Protein AF-A0A3E1NIK6-F1 (afdb_monomer)

Mean predicted aligned error: 11.33 Å

Foldseek 3Di:
DDDDDPDDDDDDDDDDAWDWDDDPPDIWIWGDDPQWIDIPNHTAWGDDPQGIKGFDADPVRDTPDIKDWGFDADPVGDGPDIDIPDDDDDDQDDPVDPVCVVVNCVVVVNCVVVVDDDPVVDPPD

Radius of gyration: 27.03 Å; Cα contacts (8 Å, |Δi|>4): 145; chains: 1; bounding box: 48×38×98 Å

Organism: NCBI:txid2291815

Sequence (125 aa):
MPYNLSTPATRISINKLEKRVAEGSKTTTTDYLGGFIYENNQLQFFSQEEGRIRVLRDGSGVQTGYAYDYFLKDHLGNTRTVLTDEFTSQRYLATVEPQYRTTEQQLFNDQLAQTARNKSEIPWF

Nearest PDB structures (foldseek):
  5ks8-assembly1_D  TM=3.990E-01  e=7.582E+00  Methylobacillus flagellatus KT
  4rs2-assembly1_A  TM=3.326E-01  e=8.479E+00  Escherichia coli str. K-12 substr. MG1655
  7ypv-assembly1_B  TM=2.729E-01  e=4.849E+00  Streptomyces lavendulae subsp. lavendulae

Secondary structure (DSSP, 8-state):
-------------PPP-EEEEEETTEEEEEEEETTEEEETTEEEEEEETTEEEEEEE-TTS-EEEEEEEEEEE-TTS-EEEEEE-------------TTTHHHHHHHTTTTHHHH---GGGSTT-

pLDDT: mean 86.84, std 13.14, range [40.06, 98.12]

Structure (mmCIF, N/CA/C/O backbone):
data_AF-A0A3E1NIK6-F1
#
_entry.id   AF-A0A3E1NIK6-F1
#
loop_
_atom_site.group_PDB
_atom_site.id
_atom_site.type_symbol
_atom_site.label_atom_id
_atom_site.label_alt_id
_atom_site.label_comp_id
_atom_site.label_asym_id
_atom_site.label_entity_id
_atom_site.label_seq_id
_atom_site.pdbx_PDB_ins_code
_atom_site.Cartn_x
_atom_site.Cartn_y
_atom_site.Cartn_z
_atom_site.occupancy
_atom_site.B_iso_or_equiv
_atom_site.auth_seq_id
_atom_site.auth_comp_id
_atom_site.auth_asym_id
_atom_site.auth_atom_id
_atom_site.pdbx_PDB_model_num
ATOM 1 N N . MET A 1 1 ? -16.222 24.388 56.694 1.00 42.62 1 MET A N 1
ATOM 2 C CA . MET A 1 1 ? -15.426 23.236 56.219 1.00 42.62 1 MET A CA 1
ATOM 3 C C . MET A 1 1 ? -16.002 22.781 54.884 1.00 42.62 1 MET A C 1
ATOM 5 O O . MET A 1 1 ? -17.170 22.411 54.895 1.00 42.62 1 MET A O 1
ATOM 9 N N . PRO A 1 2 ? -15.291 22.872 53.747 1.00 44.44 2 PRO A N 1
ATOM 10 C CA . PRO A 1 2 ? -15.798 22.341 52.483 1.00 44.44 2 PRO A CA 1
ATOM 11 C C . PRO A 1 2 ? -15.400 20.865 52.301 1.00 44.44 2 PRO A C 1
ATOM 13 O O . PRO A 1 2 ? -14.288 20.464 52.640 1.00 44.44 2 PRO A O 1
ATOM 16 N N . TYR A 1 3 ? -16.335 20.060 51.794 1.00 40.06 3 TYR A N 1
ATOM 17 C CA . TYR A 1 3 ? -16.176 18.630 51.511 1.00 40.06 3 TYR A CA 1
ATOM 18 C C . TYR A 1 3 ? -15.544 18.461 50.119 1.00 40.06 3 TYR A C 1
ATOM 20 O O . TYR A 1 3 ? -16.102 18.942 49.134 1.00 40.06 3 TYR A O 1
ATOM 28 N N . ASN A 1 4 ? -14.394 17.789 50.019 1.00 49.06 4 ASN A N 1
ATOM 29 C CA . ASN A 1 4 ? -13.790 17.437 48.730 1.00 49.06 4 ASN A CA 1
ATOM 30 C C . ASN A 1 4 ? -14.418 16.136 48.209 1.00 49.06 4 ASN A C 1
ATOM 32 O O . ASN A 1 4 ? -14.148 15.062 48.747 1.00 49.06 4 ASN A O 1
ATOM 36 N N . LEU A 1 5 ? -15.225 16.216 47.146 1.00 51.03 5 LEU A N 1
ATOM 37 C CA . LEU A 1 5 ? -15.607 15.036 46.368 1.00 51.03 5 LEU A CA 1
ATOM 38 C C . LEU A 1 5 ? -14.439 14.637 45.458 1.00 51.03 5 LEU A C 1
ATOM 40 O O . LEU A 1 5 ? -14.211 15.232 44.409 1.00 51.03 5 LEU A O 1
ATOM 44 N N . SER A 1 6 ? -13.708 13.602 45.864 1.00 57.12 6 SER A N 1
ATOM 45 C CA . SER A 1 6 ? -12.841 12.838 44.968 1.00 57.12 6 SER A CA 1
ATOM 46 C C . SER A 1 6 ? -13.719 11.887 44.153 1.00 57.12 6 SER A C 1
AT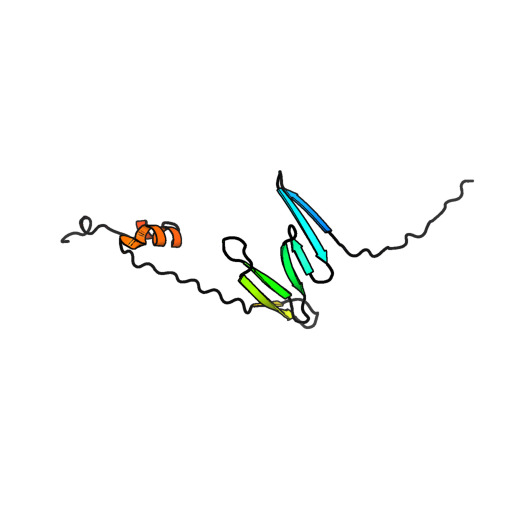OM 48 O O . SER A 1 6 ? -14.143 10.844 44.650 1.00 57.12 6 SER A O 1
ATOM 50 N N . THR A 1 7 ? -14.056 12.254 42.917 1.00 63.78 7 THR A N 1
ATOM 51 C CA . THR A 1 7 ? -14.678 11.317 41.972 1.00 63.78 7 THR A CA 1
ATOM 52 C C . THR A 1 7 ? -13.590 10.463 41.316 1.00 63.78 7 THR A C 1
ATOM 54 O O . THR A 1 7 ? -12.704 11.028 40.669 1.00 63.78 7 THR A O 1
ATOM 57 N N . PRO A 1 8 ? -13.630 9.123 41.435 1.00 57.84 8 PRO A N 1
ATOM 58 C CA . PRO A 1 8 ? -12.659 8.256 40.782 1.00 57.84 8 PRO A CA 1
ATOM 59 C C . PRO A 1 8 ? -12.819 8.335 39.258 1.00 57.84 8 PRO A C 1
ATOM 61 O O . PRO A 1 8 ? -13.900 8.103 38.712 1.00 57.84 8 PRO A O 1
ATOM 64 N N . ALA A 1 9 ? -11.730 8.664 38.562 1.00 58.12 9 ALA A N 1
ATOM 65 C CA . ALA A 1 9 ? -11.692 8.691 37.107 1.00 58.12 9 ALA A CA 1
ATOM 66 C C . ALA A 1 9 ? -11.860 7.267 36.556 1.00 58.12 9 ALA A C 1
ATOM 68 O O . ALA A 1 9 ? -10.949 6.441 36.619 1.00 58.12 9 ALA A O 1
ATOM 69 N N . THR A 1 10 ? -13.036 6.977 36.005 1.00 59.69 10 THR A N 1
ATOM 70 C CA . THR A 1 10 ? -13.273 5.746 35.250 1.00 59.69 10 THR A CA 1
ATOM 71 C C . THR A 1 10 ? -12.607 5.893 33.886 1.00 59.69 10 THR A C 1
ATOM 73 O O . THR A 1 10 ? -12.979 6.760 33.096 1.00 59.69 10 THR A O 1
ATOM 76 N N . ARG A 1 11 ? -11.596 5.069 33.599 1.00 61.50 11 ARG A N 1
ATOM 77 C CA . ARG A 1 11 ? -11.016 4.980 32.254 1.00 61.50 11 ARG A CA 1
ATOM 78 C C . ARG A 1 11 ? -12.041 4.333 31.322 1.00 61.50 11 ARG A C 1
ATOM 80 O O . ARG A 1 11 ? -12.221 3.121 31.345 1.00 61.50 11 ARG A O 1
ATOM 87 N N . 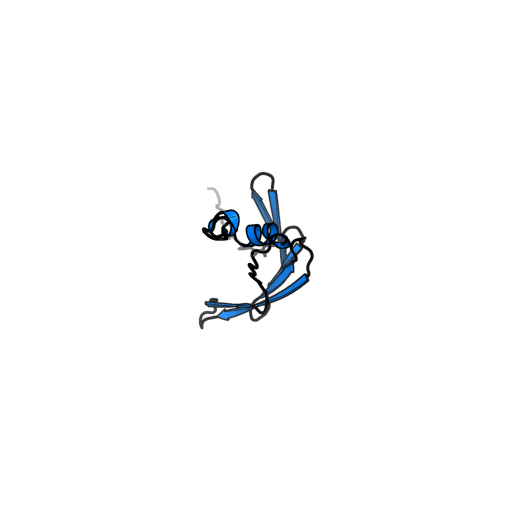ILE A 1 12 ? -12.701 5.143 30.501 1.00 65.31 12 ILE A N 1
ATOM 88 C CA . ILE A 1 12 ? -13.506 4.662 29.377 1.00 65.31 12 ILE A CA 1
ATOM 89 C C . ILE A 1 12 ? -12.533 4.339 28.241 1.00 65.31 12 ILE A C 1
ATOM 91 O O . ILE A 1 12 ? -11.895 5.238 27.695 1.00 65.31 12 ILE A O 1
ATOM 95 N N . SER A 1 13 ? -12.400 3.059 27.895 1.00 71.31 13 SER A N 1
ATOM 96 C CA . SER A 1 13 ? -11.712 2.656 26.666 1.00 71.31 13 SER A CA 1
ATOM 97 C C . SER A 1 13 ? -12.679 2.835 25.497 1.00 71.31 13 SER A C 1
ATOM 99 O O . SER A 1 13 ? -13.628 2.068 25.356 1.00 71.31 13 SER A O 1
ATOM 101 N N . ILE A 1 14 ? -12.469 3.873 24.688 1.00 75.44 14 ILE A N 1
ATOM 102 C CA . ILE A 1 14 ? -13.190 4.082 23.428 1.00 75.44 14 ILE A CA 1
ATOM 103 C C . ILE A 1 14 ? -12.379 3.490 22.275 1.00 75.44 14 ILE A C 1
ATOM 105 O O . ILE A 1 14 ? -11.160 3.657 22.216 1.00 75.44 14 ILE A O 1
ATOM 109 N N . ASN A 1 15 ? -13.051 2.830 21.333 1.00 79.19 15 ASN A N 1
ATOM 110 C CA . ASN A 1 15 ? -12.444 2.495 20.050 1.00 79.19 15 ASN A CA 1
ATOM 111 C C . ASN A 1 15 ? -12.486 3.733 19.158 1.00 79.19 15 ASN A C 1
ATOM 113 O O . ASN A 1 15 ? -13.510 4.411 19.065 1.00 79.19 15 ASN A O 1
ATOM 117 N N . LYS A 1 16 ? -11.365 4.045 18.509 1.00 86.25 16 LYS A N 1
ATOM 118 C CA . LYS A 1 16 ? -11.319 5.137 17.540 1.00 86.25 16 LYS A CA 1
ATOM 119 C C . LYS A 1 16 ? -12.163 4.747 16.328 1.00 86.25 16 LYS A C 1
ATOM 121 O O . LYS A 1 16 ? -11.908 3.696 15.756 1.00 86.25 16 LYS A O 1
ATOM 126 N N . LEU A 1 17 ? -13.133 5.584 15.963 1.00 92.25 17 LEU A N 1
ATOM 127 C CA . LEU A 1 17 ? -14.022 5.356 14.814 1.00 92.25 17 LEU A CA 1
ATOM 128 C C . LEU A 1 17 ? -13.689 6.256 13.621 1.00 92.25 17 LEU A C 1
ATOM 130 O O . LEU A 1 17 ? -13.885 5.851 12.484 1.00 92.25 17 LEU A O 1
ATOM 134 N N . GLU A 1 18 ? -13.136 7.447 13.865 1.00 95.38 18 GLU A N 1
ATOM 135 C CA . GLU A 1 18 ? -12.839 8.426 12.816 1.00 95.38 18 GLU A CA 1
ATOM 136 C C . GLU A 1 18 ? -11.572 9.236 13.161 1.00 95.38 18 GLU A C 1
ATOM 138 O O 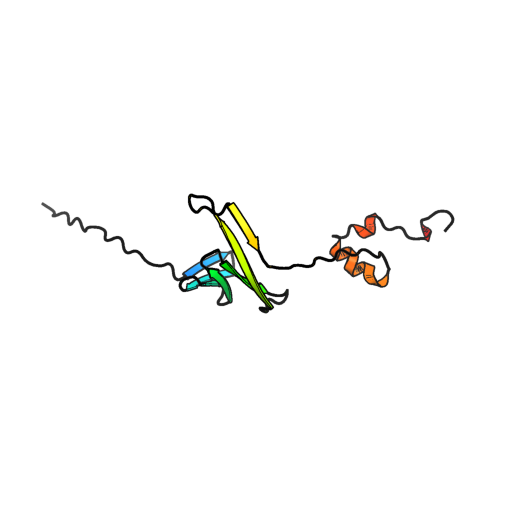. GLU A 1 18 ? -11.222 9.440 14.331 1.00 95.38 18 GLU A O 1
ATOM 143 N N . LYS A 1 19 ? -10.858 9.708 12.139 1.00 95.56 19 LYS A N 1
ATOM 144 C CA . LYS A 1 19 ? -9.818 10.743 12.213 1.00 95.56 19 LYS A CA 1
ATOM 145 C C . LYS A 1 19 ? -10.051 11.737 11.082 1.00 95.56 19 LYS A C 1
ATOM 147 O O . LYS A 1 19 ? -10.144 11.319 9.939 1.00 95.56 19 LYS A O 1
ATOM 152 N N . ARG A 1 20 ? -10.027 13.038 11.364 1.00 96.50 20 ARG A N 1
ATOM 153 C CA . ARG A 1 20 ? -9.979 14.083 10.329 1.00 96.50 20 ARG A CA 1
ATOM 154 C C . ARG A 1 20 ? -8.657 14.828 10.407 1.00 96.50 20 ARG A C 1
ATOM 156 O O . ARG A 1 20 ? -8.209 15.168 11.501 1.00 96.50 20 ARG A O 1
ATOM 163 N N . VAL A 1 21 ? -8.028 15.055 9.260 1.00 97.50 21 VAL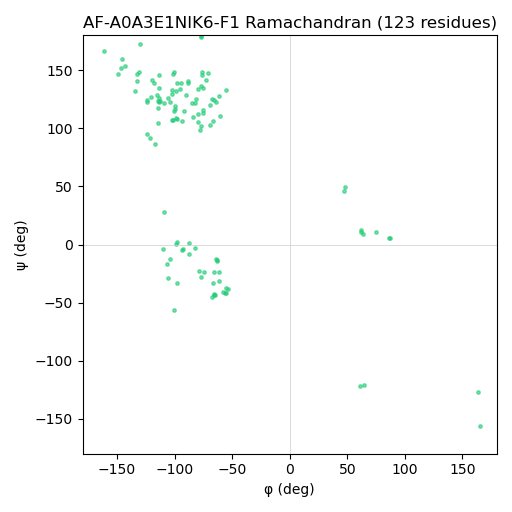 A N 1
ATOM 164 C CA . VAL A 1 21 ? -6.811 15.864 9.125 1.00 97.50 21 VAL A CA 1
ATOM 165 C C . VAL A 1 21 ? -7.087 16.957 8.105 1.00 97.50 21 VAL A C 1
ATOM 167 O O . VAL A 1 21 ? -7.466 16.652 6.977 1.00 97.50 21 VAL A O 1
ATOM 170 N N . ALA A 1 22 ? -6.921 18.215 8.509 1.00 96.81 22 ALA A N 1
ATOM 171 C CA . ALA A 1 22 ? -7.046 19.369 7.629 1.00 96.81 22 ALA A CA 1
ATOM 172 C C . ALA A 1 22 ? -5.652 19.909 7.288 1.00 96.81 22 ALA A C 1
ATOM 174 O O . ALA A 1 22 ? -4.888 20.275 8.181 1.00 96.81 22 ALA A O 1
ATOM 175 N N . GLU A 1 23 ? -5.340 19.968 5.998 1.00 95.12 23 GLU A N 1
ATOM 176 C CA . GLU A 1 23 ? -4.113 20.533 5.438 1.00 95.12 23 GLU A CA 1
ATOM 177 C C . GLU A 1 23 ? -4.508 21.621 4.429 1.00 95.12 23 GLU A C 1
ATOM 179 O O . GLU A 1 23 ? -4.849 21.352 3.275 1.00 95.12 23 GLU A O 1
ATOM 184 N N . GLY A 1 24 ? -4.536 22.877 4.888 1.00 93.88 24 GLY A N 1
ATOM 185 C CA . GLY A 1 24 ? -5.049 23.998 4.095 1.00 93.88 24 GLY A CA 1
ATOM 186 C C . GLY A 1 24 ? -6.544 23.843 3.796 1.00 93.88 24 GLY A C 1
ATOM 187 O O . GLY A 1 24 ? -7.356 23.765 4.714 1.00 93.88 24 GLY A O 1
ATOM 188 N N . SER A 1 25 ? -6.911 23.805 2.511 1.00 93.94 25 SER A N 1
ATOM 189 C CA . SER A 1 25 ? -8.291 23.565 2.055 1.00 93.94 25 SER A CA 1
ATOM 190 C C . SER A 1 25 ? -8.639 22.081 1.892 1.00 93.94 25 SER A C 1
ATOM 192 O O . SER A 1 25 ? -9.804 21.750 1.668 1.00 93.94 25 SER A O 1
ATOM 194 N N . LYS A 1 26 ? -7.660 21.175 2.001 1.00 94.69 26 LYS A N 1
ATOM 195 C CA . LYS A 1 26 ? -7.879 19.733 1.878 1.00 94.69 26 LYS A CA 1
ATOM 196 C C . LYS A 1 26 ? -8.195 19.144 3.248 1.00 94.69 26 LYS A C 1
ATOM 198 O O . LYS A 1 26 ? -7.447 19.337 4.200 1.00 94.69 26 LYS A O 1
ATOM 203 N N . THR A 1 27 ? -9.290 18.395 3.336 1.00 96.69 27 THR A N 1
ATOM 204 C CA . THR A 1 27 ? -9.609 17.579 4.513 1.00 96.69 27 THR A CA 1
ATOM 205 C C . THR A 1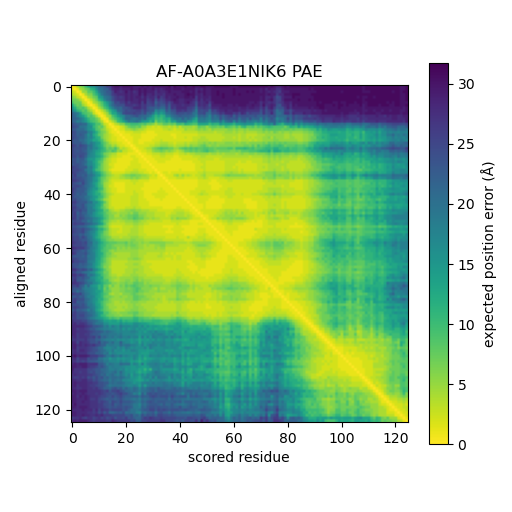 27 ? -9.584 16.113 4.118 1.00 96.69 27 THR A C 1
ATOM 207 O O . THR A 1 27 ? -10.234 15.728 3.150 1.00 96.69 27 THR A O 1
ATOM 210 N N . THR A 1 28 ? -8.845 15.311 4.876 1.00 97.44 28 THR A N 1
ATOM 211 C CA . THR A 1 28 ? -8.811 13.855 4.748 1.00 97.44 28 THR A CA 1
ATOM 212 C C . THR A 1 28 ? -9.512 13.237 5.951 1.00 97.44 28 THR A C 1
ATOM 214 O O . THR A 1 28 ? -9.104 13.472 7.093 1.00 97.44 28 THR A O 1
ATOM 217 N N . THR A 1 29 ? -10.550 12.442 5.699 1.00 97.94 29 THR A N 1
ATOM 218 C CA . THR A 1 29 ? -11.262 11.670 6.727 1.00 97.94 29 THR A CA 1
ATOM 219 C C . THR A 1 29 ? -10.824 10.214 6.663 1.00 97.94 29 THR A C 1
ATOM 221 O O . THR A 1 29 ? -10.837 9.618 5.592 1.00 97.94 29 THR A O 1
ATOM 224 N N . THR A 1 30 ? -10.441 9.634 7.798 1.00 97.69 30 THR A N 1
ATOM 225 C CA . THR A 1 30 ? -10.118 8.215 7.946 1.00 97.69 30 THR A CA 1
ATOM 226 C C . THR A 1 30 ? -11.141 7.551 8.858 1.00 97.69 30 THR A C 1
ATOM 228 O O . THR A 1 30 ? -11.192 7.895 10.041 1.00 97.69 30 THR A O 1
ATOM 231 N N . ASP A 1 31 ? -11.891 6.581 8.343 1.00 97.56 31 ASP A N 1
ATOM 232 C CA . ASP A 1 31 ? -12.837 5.786 9.130 1.00 97.56 31 ASP A CA 1
ATOM 233 C C . ASP A 1 31 ? -12.209 4.451 9.539 1.00 97.56 31 ASP A C 1
ATOM 235 O O . ASP A 1 31 ? -11.525 3.789 8.750 1.00 97.56 31 ASP A O 1
ATOM 239 N N . TYR A 1 32 ? -12.458 4.057 10.784 1.00 96.00 32 TYR A N 1
ATOM 240 C CA . TYR A 1 32 ? -11.966 2.828 11.397 1.00 96.00 32 TYR A CA 1
ATOM 241 C C . TYR A 1 32 ? -13.162 1.924 11.702 1.00 96.00 32 TYR A C 1
ATOM 243 O O . TYR A 1 32 ? -13.913 2.158 12.651 1.00 96.00 32 TYR A O 1
ATOM 251 N N . LEU A 1 33 ? -13.342 0.882 10.893 1.00 93.69 33 LEU A N 1
ATOM 252 C CA . LEU A 1 33 ? -14.446 -0.070 11.014 1.00 93.69 33 LEU A CA 1
ATOM 253 C C . LEU A 1 33 ? -13.884 -1.457 11.322 1.00 93.69 33 LEU A C 1
ATOM 255 O O . LEU A 1 33 ? -13.601 -2.257 10.432 1.00 93.69 33 LEU A O 1
ATOM 259 N N . GLY A 1 34 ? -13.672 -1.727 12.611 1.00 89.75 34 GLY A N 1
ATOM 260 C CA . GLY A 1 34 ? -12.970 -2.931 13.052 1.00 89.75 34 GLY A CA 1
ATOM 261 C C . GLY A 1 34 ? -11.538 -2.953 12.509 1.00 89.75 34 GLY A C 1
ATOM 262 O O . GLY A 1 34 ? -10.768 -2.031 12.760 1.00 89.75 34 GLY A O 1
ATOM 263 N N . GLY A 1 35 ? -11.188 -3.999 11.757 1.00 90.50 35 GLY A N 1
ATOM 264 C CA . GLY A 1 35 ? -9.889 -4.113 11.083 1.00 90.50 35 GLY A CA 1
ATOM 265 C C . GLY A 1 35 ? -9.787 -3.365 9.749 1.00 90.50 35 GLY A C 1
ATOM 266 O O . GLY A 1 35 ? -8.715 -3.388 9.151 1.00 90.50 35 GLY A O 1
ATOM 267 N N . PHE A 1 36 ? -10.867 -2.739 9.267 1.00 96.44 36 PHE A N 1
ATOM 268 C CA . PHE A 1 36 ? -10.918 -2.054 7.974 1.00 96.44 36 PHE A CA 1
ATOM 269 C C . PHE A 1 36 ? -10.635 -0.561 8.125 1.00 96.44 36 PHE A C 1
ATOM 271 O O . PHE A 1 36 ? -11.221 0.110 8.977 1.00 96.44 36 PHE A O 1
ATOM 278 N N . ILE A 1 37 ? -9.769 -0.045 7.253 1.00 98.06 37 ILE A N 1
ATOM 279 C CA . ILE A 1 37 ? -9.386 1.364 7.200 1.00 98.06 37 ILE A CA 1
ATOM 280 C C . ILE A 1 37 ? -9.872 1.972 5.892 1.00 98.06 37 ILE A C 1
ATOM 282 O O . ILE A 1 37 ? -9.501 1.511 4.809 1.00 98.06 37 ILE A O 1
ATOM 286 N N . TYR A 1 38 ? -10.658 3.037 6.001 1.00 97.88 38 TYR A N 1
ATOM 287 C CA . TYR A 1 38 ? -11.134 3.819 4.866 1.00 97.88 38 TYR A CA 1
ATOM 288 C C . TYR A 1 38 ? -10.523 5.209 4.907 1.00 97.88 38 TYR A C 1
ATOM 290 O O . TYR A 1 38 ? -10.335 5.766 5.980 1.00 97.88 38 TYR A O 1
ATOM 298 N N . GLU A 1 39 ? -10.252 5.785 3.744 1.00 97.38 39 GLU A N 1
ATOM 299 C CA . GLU A 1 39 ? -9.909 7.195 3.591 1.00 97.38 39 GLU A CA 1
ATOM 300 C C . GLU A 1 39 ? -10.896 7.822 2.608 1.00 97.38 39 GLU A C 1
ATOM 302 O O . GLU A 1 39 ? -11.045 7.309 1.504 1.00 97.38 39 GLU A O 1
ATOM 307 N N . ASN A 1 40 ? -11.596 8.890 2.995 1.00 96.25 40 ASN A N 1
ATOM 308 C CA . ASN A 1 40 ? -12.616 9.559 2.177 1.00 96.25 40 ASN A CA 1
ATOM 309 C C . ASN A 1 40 ? -13.619 8.560 1.565 1.00 96.25 40 ASN A C 1
ATOM 311 O O . ASN A 1 40 ? -13.843 8.541 0.355 1.00 96.25 40 ASN A O 1
ATOM 315 N N . ASN A 1 41 ? -14.163 7.675 2.410 1.00 95.44 41 ASN A N 1
ATOM 316 C CA . ASN A 1 41 ? -15.087 6.595 2.037 1.00 95.44 41 ASN A CA 1
ATOM 317 C C . ASN A 1 41 ? -14.518 5.534 1.067 1.00 95.44 41 ASN A C 1
ATOM 319 O O . ASN A 1 41 ? -15.263 4.688 0.577 1.00 95.44 41 ASN A O 1
ATOM 323 N N . GLN A 1 42 ? -13.209 5.526 0.811 1.00 96.31 42 GLN A N 1
ATOM 324 C CA . GLN A 1 42 ? -12.525 4.543 -0.031 1.00 96.31 42 GLN A CA 1
ATOM 325 C C . GLN A 1 42 ? -11.734 3.560 0.834 1.00 96.31 42 GLN A C 1
ATOM 327 O O . GLN A 1 42 ? -10.886 3.981 1.622 1.00 96.31 42 GLN A O 1
ATOM 332 N N . LEU A 1 43 ? -11.964 2.251 0.666 1.00 97.44 43 LEU A N 1
ATOM 333 C CA . LEU A 1 43 ? -11.214 1.216 1.388 1.00 97.44 43 LEU A CA 1
ATOM 334 C C . LEU A 1 43 ? -9.724 1.298 1.030 1.00 97.44 43 LEU A C 1
ATOM 336 O O . LEU A 1 43 ? -9.363 1.289 -0.149 1.00 97.44 43 LEU A O 1
ATOM 340 N N . GLN A 1 44 ? -8.862 1.361 2.041 1.00 97.81 44 GLN A N 1
ATOM 341 C CA . GLN A 1 44 ? -7.410 1.405 1.865 1.00 97.81 44 GLN A CA 1
ATOM 342 C C . GLN A 1 44 ? -6.799 0.030 2.105 1.00 97.81 44 GLN A C 1
ATOM 344 O O . GLN A 1 44 ? -6.132 -0.528 1.234 1.00 97.81 44 GLN A O 1
ATOM 349 N N . PHE A 1 45 ? -7.054 -0.531 3.283 1.00 98.06 45 PHE A N 1
ATOM 350 C CA . PHE A 1 45 ? -6.577 -1.851 3.663 1.00 98.06 45 PHE A CA 1
ATOM 351 C C . PHE A 1 45 ? -7.380 -2.405 4.835 1.00 98.06 45 PHE A C 1
ATOM 353 O O . PHE A 1 45 ? -8.093 -1.673 5.526 1.00 98.06 45 PHE A O 1
ATOM 360 N N . PHE A 1 46 ? -7.226 -3.698 5.079 1.00 97.75 46 PHE A N 1
ATOM 361 C CA . PHE A 1 46 ? -7.733 -4.349 6.276 1.00 97.75 46 PHE A CA 1
ATOM 362 C C . PHE A 1 46 ? -6.767 -5.422 6.774 1.00 97.75 46 PHE A C 1
ATOM 364 O O . PHE A 1 46 ? -5.947 -5.941 6.016 1.00 97.75 46 PHE A O 1
ATOM 371 N N . SER A 1 47 ? -6.806 -5.704 8.073 1.00 94.94 47 SER A N 1
ATOM 372 C CA . SER A 1 47 ? -5.912 -6.682 8.703 1.00 94.94 47 SER A CA 1
ATOM 373 C C . SER A 1 47 ? -6.317 -8.129 8.407 1.00 94.94 47 SER A C 1
ATOM 375 O O . SER A 1 47 ? -7.501 -8.444 8.314 1.00 94.94 47 SER A O 1
ATOM 377 N N . GLN A 1 48 ? -5.318 -9.007 8.343 1.00 92.25 48 GLN A N 1
ATOM 378 C CA . GLN A 1 48 ? -5.459 -10.466 8.390 1.00 92.25 48 GLN A CA 1
ATOM 379 C C . GLN A 1 48 ? -4.481 -11.047 9.428 1.00 92.25 48 GLN A C 1
ATOM 381 O O . GLN A 1 48 ? -3.648 -10.312 9.959 1.00 92.25 48 GLN A O 1
ATOM 386 N N . GLU A 1 49 ? -4.561 -12.347 9.731 1.00 91.81 49 GLU A N 1
ATOM 387 C CA . GLU A 1 49 ? -3.773 -12.973 10.814 1.00 91.81 49 GLU A CA 1
ATOM 388 C C . GLU A 1 49 ? -2.256 -12.764 10.658 1.00 91.81 49 GLU A C 1
ATOM 390 O O . GLU A 1 49 ? -1.557 -12.409 11.612 1.00 91.81 49 GLU A O 1
ATOM 395 N N . GLU A 1 50 ? -1.759 -12.897 9.429 1.00 93.06 50 GLU A N 1
ATOM 396 C CA . GLU A 1 50 ? -0.331 -12.820 9.112 1.00 93.06 50 GLU A CA 1
ATOM 397 C C . GLU A 1 50 ? 0.113 -11.444 8.591 1.00 93.06 50 GLU A C 1
ATOM 399 O O . GLU A 1 50 ? 1.287 -11.247 8.282 1.00 93.06 50 GLU A O 1
ATOM 404 N N . GLY A 1 51 ? -0.786 -10.457 8.509 1.00 95.81 51 GLY A N 1
ATOM 405 C CA . GLY A 1 51 ? -0.440 -9.136 7.986 1.00 95.81 51 GLY A CA 1
ATOM 406 C C . GLY A 1 51 ? -1.639 -8.276 7.606 1.00 95.81 51 GLY A C 1
ATOM 407 O O . GLY A 1 51 ? -2.528 -8.026 8.423 1.00 95.81 51 GLY A O 1
ATOM 408 N N . ARG A 1 52 ? -1.658 -7.769 6.371 1.00 97.38 52 ARG A N 1
ATOM 409 C CA . ARG A 1 52 ? -2.762 -6.943 5.861 1.00 97.38 52 ARG A CA 1
ATOM 410 C C . ARG A 1 52 ? -3.013 -7.168 4.378 1.00 97.38 52 ARG A C 1
ATOM 412 O O . ARG A 1 52 ? -2.119 -7.562 3.639 1.00 97.38 52 ARG A O 1
ATOM 419 N N . ILE A 1 53 ? -4.213 -6.812 3.950 1.00 98.12 53 ILE A N 1
ATOM 420 C CA . ILE A 1 53 ? -4.627 -6.798 2.551 1.00 98.12 53 ILE A CA 1
ATOM 421 C C . ILE A 1 53 ? -4.842 -5.342 2.144 1.00 98.12 53 ILE A C 1
ATOM 423 O O . ILE A 1 53 ? -5.616 -4.632 2.789 1.00 98.12 53 ILE A O 1
ATOM 427 N N . ARG A 1 54 ? -4.149 -4.882 1.100 1.00 97.62 54 ARG A N 1
ATOM 428 C CA . ARG A 1 54 ? -4.272 -3.533 0.525 1.00 97.62 54 ARG A CA 1
ATOM 429 C C . ARG A 1 54 ? -5.125 -3.553 -0.736 1.00 97.62 54 ARG A C 1
ATOM 431 O O . ARG A 1 54 ? -5.073 -4.507 -1.504 1.00 97.62 54 ARG A O 1
ATOM 438 N N . VAL A 1 55 ? -5.862 -2.472 -0.974 1.00 97.69 55 VAL A N 1
ATOM 439 C CA . VAL A 1 55 ? -6.579 -2.252 -2.237 1.00 97.69 55 VAL A CA 1
ATOM 440 C C . VAL A 1 55 ? -5.612 -1.696 -3.280 1.00 97.69 55 VAL A C 1
ATOM 442 O O . VAL A 1 55 ? -4.988 -0.659 -3.050 1.00 97.69 55 VAL A O 1
ATOM 445 N N . LEU A 1 56 ? -5.518 -2.359 -4.432 1.00 96.50 56 LEU A N 1
ATOM 446 C CA . LEU A 1 56 ? -4.770 -1.872 -5.591 1.00 96.50 56 LEU A CA 1
ATOM 447 C C . LEU A 1 56 ? -5.666 -1.000 -6.464 1.00 96.50 56 LEU A C 1
ATOM 449 O O . LEU A 1 56 ? -6.848 -1.302 -6.648 1.00 96.50 56 LEU A O 1
ATOM 453 N N . ARG A 1 57 ? -5.100 0.088 -6.991 1.00 95.06 57 ARG A N 1
ATOM 454 C CA . ARG A 1 57 ? -5.789 1.035 -7.869 1.00 95.06 57 ARG A CA 1
ATOM 455 C C . ARG A 1 57 ? -4.938 1.355 -9.087 1.00 95.06 57 ARG A C 1
ATOM 457 O O . ARG A 1 57 ? -3.714 1.391 -8.986 1.00 95.06 57 ARG A O 1
ATOM 464 N N . ASP A 1 58 ? -5.585 1.600 -10.220 1.00 92.88 58 ASP A N 1
ATOM 465 C CA . ASP A 1 58 ? -4.910 2.157 -11.392 1.00 92.88 58 ASP A CA 1
ATOM 466 C C . ASP A 1 58 ? -4.665 3.672 -11.248 1.00 92.88 58 ASP A C 1
ATOM 468 O O . ASP A 1 58 ? -5.038 4.301 -10.254 1.00 92.88 58 ASP A O 1
ATOM 472 N N . GLY A 1 59 ? -4.047 4.280 -12.266 1.00 88.50 59 GLY A N 1
ATOM 473 C CA . GLY A 1 59 ? -3.768 5.719 -12.290 1.00 88.50 59 GLY A CA 1
ATOM 474 C C . GLY A 1 59 ? -5.011 6.620 -12.296 1.00 88.50 59 GLY A C 1
ATOM 475 O O . GLY A 1 59 ? -4.881 7.817 -12.056 1.00 88.50 59 GLY A O 1
ATOM 476 N N . SER A 1 60 ? -6.206 6.071 -12.541 1.00 93.25 60 SER A N 1
ATOM 477 C CA . SER A 1 60 ? -7.484 6.788 -12.450 1.00 93.25 60 SER A CA 1
ATOM 478 C C . SER A 1 60 ? -8.158 6.647 -11.078 1.00 93.25 60 SER A C 1
ATOM 480 O O . SER A 1 60 ? -9.168 7.297 -10.813 1.00 93.25 60 SER A O 1
ATOM 482 N N . GLY A 1 61 ? -7.587 5.831 -10.184 1.00 90.50 61 GLY A N 1
ATOM 483 C CA . GLY A 1 61 ? -8.114 5.566 -8.846 1.00 90.50 61 GLY A CA 1
ATOM 484 C C . GLY A 1 61 ? -9.147 4.436 -8.792 1.00 90.50 61 GLY A C 1
ATOM 485 O O . GLY A 1 61 ? -9.714 4.190 -7.724 1.00 90.50 61 GLY A O 1
ATOM 486 N N . VAL A 1 62 ? -9.385 3.732 -9.902 1.00 94.06 62 VAL A N 1
ATOM 487 C CA . VAL A 1 62 ? -10.301 2.585 -9.959 1.00 94.06 62 VAL A CA 1
ATOM 488 C C . VAL A 1 62 ? -9.639 1.377 -9.307 1.00 94.06 62 VAL A C 1
ATOM 490 O O . VAL A 1 62 ? -8.473 1.090 -9.567 1.00 94.06 62 VAL A O 1
ATOM 493 N N . GLN A 1 63 ? -10.377 0.661 -8.453 1.00 95.38 63 GLN A N 1
ATOM 494 C CA . GLN A 1 63 ? -9.886 -0.564 -7.824 1.00 95.38 63 GLN A CA 1
ATOM 495 C C . GLN A 1 63 ? -9.634 -1.648 -8.881 1.00 95.38 63 GLN A C 1
ATOM 497 O O . GLN A 1 63 ? -10.550 -2.054 -9.592 1.00 95.38 63 GLN A O 1
ATOM 502 N N . THR A 1 64 ? -8.403 -2.150 -8.935 1.00 95.38 64 THR A N 1
ATOM 503 C CA . THR A 1 64 ? -7.970 -3.190 -9.881 1.00 95.38 64 THR A CA 1
ATOM 504 C C . THR A 1 64 ? -7.773 -4.553 -9.229 1.00 95.38 64 THR A C 1
ATOM 506 O O . THR A 1 64 ? -7.740 -5.565 -9.924 1.00 95.38 64 THR A O 1
ATOM 509 N N . GLY A 1 65 ? -7.670 -4.605 -7.900 1.00 95.88 65 GLY A N 1
ATOM 510 C CA . GLY A 1 65 ? -7.481 -5.853 -7.171 1.00 95.88 65 GLY A CA 1
ATOM 511 C C . GLY A 1 65 ? -7.039 -5.633 -5.732 1.00 95.88 65 GLY A C 1
ATOM 512 O O . GLY A 1 65 ? -7.267 -4.571 -5.147 1.00 95.88 65 GLY A O 1
ATOM 513 N N . TYR A 1 66 ? -6.390 -6.653 -5.180 1.00 96.75 66 TYR A N 1
ATOM 514 C CA . TYR A 1 66 ? -5.840 -6.655 -3.832 1.00 96.75 66 TYR A CA 1
ATOM 515 C C . TYR A 1 66 ? -4.392 -7.142 -3.852 1.00 96.75 66 TYR A C 1
ATOM 517 O O . TYR A 1 66 ? -4.043 -7.982 -4.676 1.00 96.75 66 TYR A O 1
ATOM 525 N N . ALA A 1 67 ? -3.588 -6.620 -2.928 1.00 97.19 67 ALA A N 1
ATOM 526 C CA . ALA A 1 67 ? -2.258 -7.129 -2.612 1.00 97.19 67 ALA A CA 1
ATOM 527 C C . ALA A 1 67 ? -2.212 -7.593 -1.158 1.00 97.19 67 ALA A C 1
ATOM 529 O O . ALA A 1 67 ? -2.734 -6.920 -0.261 1.00 97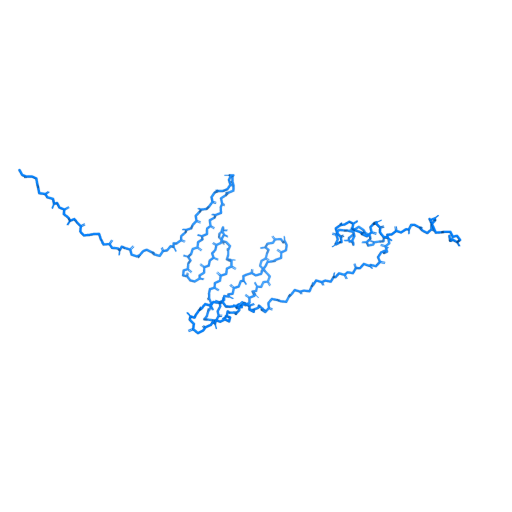.19 67 ALA A O 1
ATOM 530 N N . TYR A 1 68 ? -1.561 -8.723 -0.931 1.00 97.75 68 TYR A N 1
ATOM 531 C CA . TYR A 1 68 ? -1.371 -9.343 0.366 1.00 97.75 68 TYR A CA 1
ATOM 532 C C . TYR A 1 68 ? 0.033 -9.012 0.862 1.00 97.75 68 TYR A C 1
ATOM 534 O O . TYR A 1 68 ? 1.037 -9.428 0.286 1.00 97.75 68 TYR A O 1
ATOM 542 N N . ASP A 1 69 ? 0.093 -8.256 1.955 1.00 97.81 69 ASP A N 1
ATOM 543 C CA . ASP A 1 69 ? 1.325 -7.962 2.672 1.00 97.81 69 ASP A CA 1
ATOM 544 C C . ASP A 1 69 ? 1.422 -8.902 3.891 1.00 97.81 69 ASP A C 1
ATOM 546 O O . ASP A 1 69 ? 0.585 -8.843 4.799 1.00 97.81 69 ASP A O 1
ATOM 550 N N . TYR A 1 70 ? 2.461 -9.733 3.942 1.00 97.62 70 TYR A N 1
ATOM 551 C CA . TYR A 1 70 ? 2.779 -10.651 5.038 1.00 97.62 70 TYR A CA 1
ATOM 552 C C . TYR A 1 70 ? 3.854 -10.050 5.942 1.00 97.62 70 TYR A C 1
ATOM 554 O O . TYR A 1 70 ? 4.886 -9.566 5.471 1.00 97.62 70 TYR A O 1
ATOM 562 N N . PHE A 1 71 ? 3.630 -10.081 7.253 1.00 97.50 71 PHE A N 1
ATOM 563 C CA . PHE A 1 71 ? 4.529 -9.505 8.247 1.00 97.50 71 PHE A CA 1
ATOM 564 C C . PHE A 1 71 ? 5.367 -10.596 8.900 1.00 97.50 71 PHE A C 1
ATOM 566 O O . PHE A 1 71 ? 4.891 -11.334 9.762 1.00 97.50 71 PHE A O 1
ATOM 573 N N . LEU A 1 72 ? 6.650 -10.645 8.548 1.00 96.62 72 LEU A N 1
ATOM 574 C CA . LEU A 1 72 ? 7.614 -11.472 9.261 1.00 96.62 72 LEU A CA 1
ATOM 575 C C . LEU A 1 72 ? 7.943 -10.800 10.590 1.00 96.62 72 LEU A C 1
ATOM 577 O O . LEU A 1 72 ? 8.529 -9.711 10.629 1.00 96.62 72 LEU A O 1
ATOM 581 N N . LYS A 1 73 ? 7.528 -11.449 11.676 1.00 95.88 73 LYS A N 1
ATOM 582 C CA . LYS A 1 73 ? 7.686 -10.946 13.037 1.00 95.88 73 LYS A CA 1
ATOM 583 C C . LYS A 1 73 ? 8.864 -11.615 13.731 1.00 95.88 73 LYS A C 1
ATOM 585 O O . LYS A 1 73 ? 9.178 -12.773 13.471 1.00 95.88 73 LYS A O 1
ATOM 590 N N . ASP A 1 74 ? 9.514 -10.877 14.623 1.00 95.38 74 ASP A N 1
ATOM 591 C CA . ASP A 1 74 ? 10.442 -11.476 15.578 1.00 95.38 74 ASP A CA 1
ATOM 592 C C . ASP A 1 74 ? 9.701 -12.178 16.729 1.00 95.38 74 ASP A C 1
ATOM 594 O O . ASP A 1 74 ? 8.473 -12.158 16.822 1.00 95.38 74 ASP A O 1
ATOM 598 N N . HIS A 1 75 ? 10.464 -12.780 17.641 1.00 95.56 75 HIS A N 1
ATOM 599 C CA . HIS A 1 75 ? 9.931 -13.488 18.807 1.00 95.56 75 HIS A CA 1
ATOM 600 C C . HIS A 1 75 ? 9.161 -12.595 19.801 1.00 95.56 75 HIS A C 1
ATOM 602 O O . HIS A 1 75 ? 8.475 -13.122 20.672 1.00 95.56 75 HIS A O 1
ATOM 608 N N . LEU A 1 76 ? 9.269 -11.266 19.691 1.00 96.31 76 LEU A N 1
ATOM 609 C CA . LEU A 1 76 ? 8.534 -10.299 20.513 1.00 96.31 76 LEU A CA 1
ATOM 610 C C . LEU A 1 76 ? 7.301 -9.741 19.783 1.00 96.31 76 LEU A C 1
ATOM 612 O O . LEU A 1 76 ? 6.582 -8.915 20.340 1.00 96.31 76 LEU A O 1
ATOM 616 N N . GLY A 1 77 ? 7.048 -10.181 18.547 1.00 93.19 77 GLY A N 1
ATOM 617 C CA . GLY A 1 77 ? 5.908 -9.759 17.738 1.00 93.19 77 GLY A CA 1
ATOM 618 C C . GLY A 1 77 ? 6.137 -8.487 16.917 1.00 93.19 77 GLY A C 1
ATOM 619 O O . GLY A 1 77 ? 5.199 -8.029 16.262 1.00 93.19 77 GLY A O 1
ATOM 620 N N . ASN A 1 78 ? 7.350 -7.923 16.897 1.00 96.12 78 ASN A N 1
ATOM 621 C CA . ASN A 1 78 ? 7.651 -6.753 16.070 1.00 96.12 78 ASN A CA 1
ATOM 622 C C . ASN A 1 78 ? 7.836 -7.163 14.607 1.00 96.12 78 ASN A C 1
ATOM 624 O O . ASN A 1 78 ? 8.562 -8.115 14.320 1.00 96.12 78 ASN A O 1
ATOM 628 N N . THR A 1 79 ? 7.264 -6.403 13.671 1.00 96.00 79 THR A N 1
ATOM 629 C CA . THR A 1 79 ? 7.475 -6.619 12.231 1.00 96.00 79 THR A CA 1
ATOM 630 C C . THR A 1 79 ? 8.908 -6.254 11.832 1.00 96.00 79 THR A C 1
ATOM 632 O O . THR A 1 79 ? 9.326 -5.107 11.977 1.00 96.00 79 THR A O 1
ATOM 635 N N . ARG A 1 80 ? 9.658 -7.225 11.302 1.00 96.25 80 ARG A N 1
ATOM 636 C CA . ARG A 1 80 ? 11.029 -7.061 10.786 1.00 96.25 80 ARG A CA 1
ATOM 637 C C . ARG A 1 80 ? 11.068 -6.888 9.275 1.00 96.25 80 ARG A C 1
ATOM 639 O O . ARG A 1 80 ? 11.928 -6.183 8.754 1.00 96.25 80 ARG A O 1
ATOM 646 N N . THR A 1 81 ? 10.142 -7.528 8.572 1.00 96.88 81 THR A N 1
ATOM 647 C CA . THR A 1 81 ? 10.074 -7.505 7.110 1.00 96.88 81 THR A CA 1
ATOM 648 C C . THR A 1 81 ? 8.626 -7.623 6.658 1.00 96.88 81 THR A C 1
ATOM 650 O O . THR A 1 81 ? 7.822 -8.296 7.304 1.00 96.88 81 THR A O 1
ATOM 653 N N . VAL A 1 82 ? 8.312 -6.967 5.544 1.00 96.69 82 VAL A N 1
ATOM 654 C CA . VAL A 1 82 ? 7.033 -7.095 4.847 1.00 96.69 82 VAL A CA 1
ATOM 655 C C . VAL A 1 82 ? 7.301 -7.760 3.503 1.00 96.69 82 VAL A C 1
ATOM 657 O O . VAL A 1 82 ? 8.114 -7.258 2.730 1.00 96.69 82 VAL A O 1
ATOM 660 N N . LEU A 1 83 ? 6.644 -8.887 3.242 1.00 96.94 83 LEU A N 1
ATOM 661 C CA . LEU A 1 83 ? 6.636 -9.543 1.936 1.00 96.94 83 LEU A CA 1
ATOM 662 C C . LEU A 1 83 ? 5.309 -9.227 1.260 1.00 96.94 83 LEU A C 1
ATOM 664 O O . LEU A 1 83 ? 4.274 -9.341 1.904 1.00 96.94 83 LEU A O 1
ATOM 668 N N . THR A 1 84 ? 5.328 -8.828 -0.006 1.00 96.81 84 THR A N 1
ATOM 669 C CA . THR A 1 84 ? 4.108 -8.517 -0.758 1.00 96.81 84 THR A CA 1
ATOM 670 C C . THR A 1 84 ? 3.996 -9.436 -1.964 1.00 96.81 84 THR A C 1
ATOM 672 O O . THR A 1 84 ? 5.012 -9.754 -2.585 1.00 96.81 84 THR A O 1
ATOM 675 N N . ASP A 1 85 ? 2.782 -9.879 -2.280 1.00 95.00 85 ASP A N 1
ATOM 676 C CA . ASP A 1 85 ? 2.492 -10.608 -3.520 1.00 95.00 85 ASP A CA 1
ATOM 677 C C . ASP A 1 85 ? 2.148 -9.677 -4.695 1.00 95.00 85 ASP A C 1
ATOM 679 O O . ASP A 1 85 ? 1.886 -10.141 -5.806 1.00 95.00 85 ASP A O 1
ATOM 683 N N . GLU A 1 86 ? 2.184 -8.360 -4.465 1.00 95.12 86 GLU A N 1
ATOM 684 C CA . GLU A 1 86 ? 1.986 -7.361 -5.504 1.00 95.12 86 GLU A CA 1
ATOM 685 C C . GLU A 1 86 ? 3.062 -7.501 -6.585 1.00 95.12 86 GLU A C 1
ATOM 687 O O . GLU A 1 86 ? 4.240 -7.197 -6.381 1.00 95.12 86 GLU A O 1
ATOM 692 N N . PHE A 1 87 ? 2.647 -7.938 -7.770 1.00 88.06 87 PHE A N 1
ATOM 693 C CA . PHE A 1 87 ? 3.516 -7.993 -8.933 1.00 88.06 87 PHE A CA 1
ATOM 694 C C . PHE A 1 87 ? 3.411 -6.691 -9.727 1.00 88.06 87 PHE A C 1
ATOM 696 O O . PHE A 1 87 ? 2.376 -6.389 -10.320 1.00 88.06 87 PHE A O 1
ATOM 703 N N . THR A 1 88 ? 4.511 -5.942 -9.792 1.00 82.19 88 THR A N 1
ATOM 704 C CA . THR A 1 88 ? 4.641 -4.788 -10.684 1.00 82.19 88 THR A CA 1
ATOM 705 C C . THR A 1 88 ? 5.697 -5.070 -11.747 1.00 82.19 88 THR A C 1
ATOM 707 O O . THR A 1 88 ? 6.828 -5.447 -11.442 1.00 82.19 88 THR A O 1
ATOM 710 N N . SER A 1 89 ? 5.328 -4.907 -13.019 1.00 80.81 89 SER A N 1
ATOM 711 C CA . SER A 1 89 ? 6.274 -4.969 -14.132 1.00 80.81 89 SER A CA 1
ATOM 712 C C . SER A 1 89 ? 6.582 -3.551 -14.588 1.00 80.81 89 SER A C 1
ATOM 714 O O . SER A 1 89 ? 5.750 -2.885 -15.199 1.00 80.81 89 SER A O 1
ATOM 716 N N . GLN A 1 90 ? 7.787 -3.084 -14.276 1.00 76.25 90 GLN A N 1
ATOM 717 C CA . GLN A 1 90 ? 8.320 -1.828 -14.792 1.00 76.25 90 GLN A CA 1
ATOM 718 C C . GLN A 1 90 ? 9.227 -2.174 -15.975 1.00 76.25 90 GLN A C 1
ATOM 720 O O . GLN A 1 90 ? 10.301 -2.752 -15.793 1.00 76.25 90 GLN A O 1
ATOM 725 N N . ARG A 1 91 ? 8.790 -1.875 -17.203 1.00 75.50 91 ARG A N 1
ATOM 726 C CA . ARG A 1 91 ? 9.615 -2.068 -18.402 1.00 75.50 91 ARG A CA 1
ATOM 727 C C . ARG A 1 91 ? 10.238 -0.738 -18.807 1.00 75.50 91 ARG A C 1
ATOM 729 O O . ARG A 1 91 ? 9.553 0.129 -19.336 1.00 75.50 91 ARG A O 1
ATOM 736 N N . TYR A 1 92 ? 11.546 -0.617 -18.611 1.00 77.12 92 TYR A N 1
ATOM 737 C CA . TYR A 1 92 ? 12.331 0.507 -19.110 1.00 77.12 92 TYR A CA 1
ATOM 738 C C . TYR A 1 92 ? 12.926 0.132 -20.467 1.00 77.12 92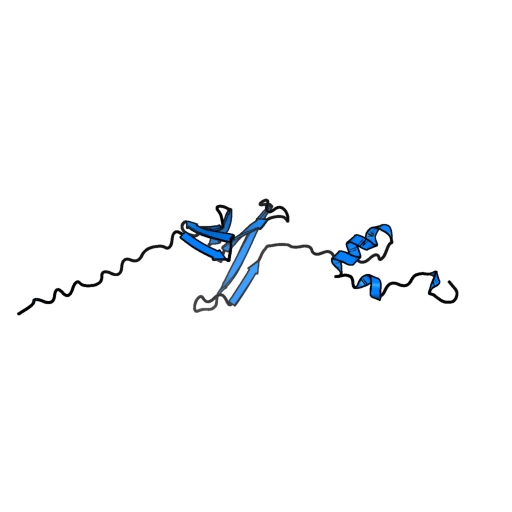 TYR A C 1
ATOM 740 O O . TYR A 1 92 ? 13.831 -0.697 -20.543 1.00 77.12 92 TYR A O 1
ATOM 748 N N . LEU A 1 93 ? 12.381 0.695 -21.547 1.00 79.81 93 LEU A N 1
ATOM 749 C CA . LEU A 1 93 ? 12.891 0.510 -22.906 1.00 79.81 93 LEU A CA 1
ATOM 750 C C . LEU A 1 93 ? 13.273 1.875 -23.486 1.00 79.81 93 LEU A C 1
ATOM 752 O O . LEU A 1 93 ? 12.452 2.785 -23.483 1.00 79.81 93 LEU A O 1
ATOM 756 N N . ALA A 1 94 ? 14.506 1.993 -23.979 1.00 82.81 94 ALA A N 1
ATOM 757 C CA . ALA A 1 94 ? 15.002 3.155 -24.711 1.00 82.81 94 ALA A CA 1
ATOM 758 C C . ALA A 1 94 ? 15.474 2.694 -26.095 1.00 82.81 94 ALA A C 1
ATOM 760 O O . ALA A 1 94 ? 16.608 2.249 -26.257 1.00 82.81 94 ALA A O 1
ATOM 761 N N . THR A 1 95 ? 14.580 2.733 -27.078 1.00 84.62 95 THR A N 1
ATOM 762 C CA . THR A 1 95 ? 14.899 2.447 -28.485 1.00 84.62 95 THR A CA 1
ATOM 763 C C . THR A 1 95 ? 15.565 3.634 -29.172 1.00 84.62 95 THR A C 1
ATOM 765 O O . THR A 1 95 ? 16.289 3.452 -30.144 1.00 84.62 95 THR A O 1
ATOM 768 N N . VAL A 1 96 ? 15.359 4.848 -28.649 1.00 83.06 96 VAL A N 1
ATOM 769 C CA . VAL A 1 96 ? 15.856 6.119 -29.192 1.00 83.06 96 VAL A CA 1
ATOM 770 C C . VAL A 1 96 ? 15.321 6.432 -30.598 1.00 83.06 96 VAL A C 1
ATOM 772 O O . VAL A 1 96 ? 15.780 7.375 -31.252 1.00 83.06 96 VAL A O 1
ATOM 775 N N . GLU A 1 97 ? 14.304 5.702 -31.053 1.00 83.31 97 GLU A N 1
ATOM 776 C CA . GLU A 1 97 ? 13.666 5.904 -32.349 1.00 83.31 97 GLU A CA 1
ATOM 777 C C . GLU A 1 97 ? 12.811 7.186 -32.349 1.00 83.31 97 GLU A C 1
ATOM 779 O O . GLU A 1 97 ? 12.127 7.472 -31.359 1.00 83.31 97 GLU A O 1
ATOM 784 N N . PRO A 1 98 ? 12.781 7.970 -33.447 1.00 84.88 98 PRO A N 1
ATOM 785 C CA . PRO A 1 98 ? 12.070 9.252 -33.484 1.00 84.88 98 PRO A CA 1
ATOM 786 C C . PRO A 1 98 ? 10.595 9.161 -33.070 1.00 84.88 98 PRO A C 1
ATOM 788 O O . PRO A 1 98 ? 10.100 10.033 -32.362 1.00 84.88 98 PRO A O 1
ATOM 791 N N . GLN A 1 99 ? 9.917 8.082 -33.467 1.00 87.06 99 GLN A N 1
ATOM 792 C CA . GLN A 1 99 ? 8.500 7.833 -33.182 1.00 87.06 99 GLN A CA 1
ATOM 793 C C . GLN A 1 99 ? 8.180 7.617 -31.690 1.00 87.06 99 GLN A C 1
ATOM 795 O O . GLN A 1 99 ? 7.049 7.862 -31.280 1.00 87.06 99 GLN A O 1
ATOM 800 N N . TYR A 1 100 ? 9.153 7.192 -30.874 1.00 86.25 100 TYR A N 1
ATOM 801 C CA . TYR A 1 100 ? 8.967 6.918 -29.439 1.00 86.25 100 TYR A CA 1
ATOM 802 C C . TYR A 1 100 ? 9.664 7.941 -28.533 1.00 86.25 100 TYR A C 1
ATOM 804 O O . TYR A 1 100 ? 9.494 7.911 -27.313 1.00 86.25 100 TYR A O 1
ATOM 812 N N . ARG A 1 101 ? 10.412 8.885 -29.117 1.00 86.06 101 ARG A N 1
ATOM 813 C CA . ARG A 1 101 ? 11.322 9.782 -28.396 1.00 86.06 101 ARG A CA 1
ATOM 814 C C . ARG A 1 101 ? 10.653 10.580 -27.281 1.00 86.06 101 ARG A C 1
ATOM 816 O O . ARG A 1 101 ? 11.232 10.692 -26.212 1.00 86.06 101 ARG A O 1
ATOM 823 N N . THR A 1 102 ? 9.445 11.102 -27.489 1.00 85.56 102 THR A N 1
ATOM 824 C CA . THR A 1 102 ? 8.728 11.866 -26.450 1.00 85.56 102 THR A CA 1
ATOM 825 C C . THR A 1 102 ? 8.371 10.999 -25.244 1.00 85.56 102 THR A C 1
ATOM 827 O O . THR A 1 102 ? 8.566 11.421 -24.107 1.00 85.56 102 THR A O 1
ATOM 830 N N . THR A 1 103 ? 7.883 9.780 -25.480 1.00 86.19 103 THR A N 1
ATOM 831 C CA . THR A 1 103 ? 7.511 8.841 -24.413 1.00 86.19 103 THR A CA 1
ATOM 832 C C . THR A 1 103 ? 8.739 8.367 -23.640 1.00 86.19 103 THR A C 1
ATOM 834 O O . THR A 1 103 ? 8.732 8.358 -22.412 1.00 86.19 103 THR A O 1
ATOM 837 N N . GLU A 1 104 ? 9.816 8.013 -24.341 1.00 87.88 104 GLU A N 1
ATOM 838 C CA . GLU A 1 104 ? 11.060 7.569 -23.708 1.00 87.88 104 GLU A CA 1
ATOM 839 C C . GLU A 1 104 ? 11.715 8.708 -22.914 1.00 87.88 104 GLU A C 1
ATOM 841 O O . GLU A 1 104 ? 12.121 8.522 -21.773 1.00 87.88 104 GLU A O 1
ATOM 846 N N . GLN A 1 105 ? 11.754 9.920 -23.462 1.00 87.12 105 GLN A N 1
ATOM 847 C CA . GLN A 1 105 ? 12.311 11.088 -22.785 1.00 87.12 105 GLN A CA 1
ATOM 848 C C . GLN A 1 105 ? 11.608 11.360 -21.438 1.00 87.12 105 GLN A C 1
ATOM 850 O O . GLN A 1 105 ? 12.283 11.621 -20.442 1.00 87.12 105 GLN A O 1
ATOM 855 N N . GLN A 1 106 ? 10.278 11.214 -21.376 1.00 85.50 106 GLN A N 1
ATOM 856 C CA . GLN A 1 106 ? 9.516 11.299 -20.122 1.00 85.50 106 GLN A CA 1
ATOM 857 C C . GLN A 1 106 ? 9.858 10.162 -19.153 1.00 85.50 106 GLN A C 1
ATOM 859 O O . GLN A 1 106 ? 10.046 10.406 -17.963 1.00 85.50 106 GLN A O 1
ATOM 864 N N . LEU A 1 107 ? 9.977 8.928 -19.654 1.00 86.62 107 LEU A N 1
ATOM 865 C CA . LEU A 1 107 ? 10.328 7.759 -18.841 1.00 86.62 107 LEU A CA 1
ATOM 866 C C . LEU A 1 107 ? 11.715 7.892 -18.187 1.00 86.62 107 LEU A C 1
ATOM 868 O O . LEU A 1 107 ? 11.932 7.379 -17.091 1.00 86.62 107 LEU A O 1
ATOM 872 N N . PHE A 1 108 ? 12.638 8.593 -18.848 1.00 86.38 108 PHE A N 1
ATOM 873 C CA . PHE A 1 108 ? 14.024 8.777 -18.415 1.0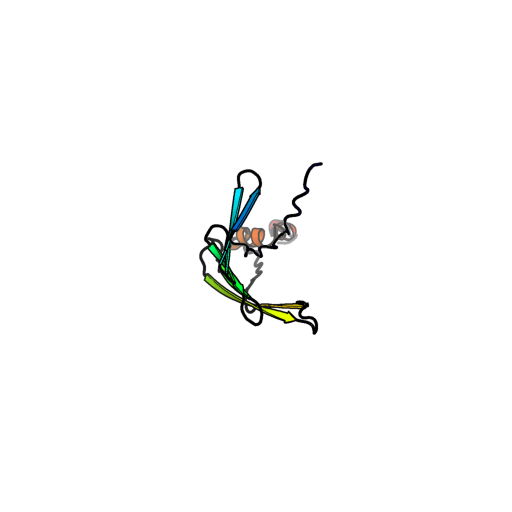0 86.38 108 PHE A CA 1
ATOM 874 C C . PHE A 1 108 ? 14.337 10.204 -17.935 1.00 86.38 108 PHE A C 1
ATOM 876 O O . PHE A 1 108 ? 15.489 10.629 -18.019 1.00 86.38 108 PHE A O 1
ATOM 883 N N . ASN A 1 109 ? 13.349 10.948 -17.420 1.00 86.88 109 ASN A N 1
ATOM 884 C CA . ASN A 1 109 ? 13.544 12.279 -16.815 1.00 86.88 109 ASN A CA 1
ATOM 885 C C . ASN A 1 109 ? 14.410 13.220 -17.670 1.00 86.88 109 ASN A C 1
ATOM 887 O O . ASN A 1 109 ? 15.365 13.834 -17.195 1.00 86.88 109 ASN A O 1
ATOM 891 N N . ASP A 1 110 ? 14.116 13.270 -18.961 1.00 84.06 110 ASP A N 1
ATOM 892 C CA . ASP A 1 110 ? 14.810 14.071 -19.957 1.00 84.06 110 ASP A CA 1
ATOM 893 C C . ASP A 1 110 ? 16.298 13.741 -20.238 1.00 84.06 110 ASP A C 1
ATOM 895 O O . ASP A 1 110 ? 16.976 14.453 -20.988 1.00 84.06 110 ASP A O 1
ATOM 899 N N . GLN A 1 111 ? 16.832 12.636 -19.712 1.00 84.00 111 GLN A N 1
ATOM 900 C CA . GLN A 1 111 ? 18.258 12.307 -19.842 1.00 84.00 111 GLN A CA 1
ATOM 901 C C . GLN A 1 111 ? 18.667 11.807 -21.239 1.00 84.00 111 GLN A C 1
ATOM 903 O O . GLN A 1 111 ? 19.831 11.954 -21.616 1.00 84.00 111 GLN A O 1
ATOM 908 N N . LEU A 1 112 ? 17.744 11.262 -22.042 1.00 80.88 112 LEU A N 1
ATOM 909 C CA . LEU A 1 112 ? 18.076 10.704 -23.366 1.00 80.88 112 LEU A CA 1
ATOM 910 C C . LEU A 1 112 ? 18.544 11.773 -24.366 1.00 80.88 112 LEU A C 1
ATOM 912 O O . LEU A 1 112 ? 19.435 11.517 -25.175 1.00 80.88 112 LEU A O 1
ATOM 916 N N . ALA A 1 113 ? 18.012 12.995 -24.287 1.00 75.81 113 ALA A N 1
ATOM 917 C CA . ALA A 1 113 ? 18.461 14.112 -25.121 1.00 75.81 113 ALA A CA 1
ATOM 918 C C . ALA A 1 113 ? 19.940 14.489 -24.900 1.00 75.81 113 ALA A C 1
ATOM 920 O O . ALA A 1 113 ? 20.567 15.050 -25.795 1.00 75.81 113 ALA A O 1
ATOM 921 N N . GLN A 1 114 ? 20.517 14.173 -23.735 1.00 76.38 114 GLN A N 1
ATOM 922 C CA . GLN A 1 114 ? 21.919 14.489 -23.431 1.00 76.38 114 GLN A CA 1
ATOM 923 C C . GLN A 1 114 ? 22.896 13.532 -24.129 1.00 76.38 114 GLN A C 1
ATOM 925 O O . GLN A 1 114 ? 24.030 13.912 -24.436 1.00 76.38 114 GLN A O 1
ATOM 930 N N . THR A 1 115 ? 22.459 12.300 -24.394 1.00 74.19 115 THR A N 1
ATOM 931 C CA . THR A 1 115 ? 23.276 11.226 -24.974 1.00 74.19 115 THR A CA 1
ATOM 932 C C . THR A 1 115 ? 22.980 10.979 -26.453 1.00 74.19 115 THR A C 1
ATOM 934 O O . THR A 1 115 ? 23.770 10.323 -27.131 1.00 74.19 115 THR A O 1
ATOM 937 N N . ALA A 1 116 ? 21.893 11.545 -26.983 1.00 75.62 116 ALA A N 1
ATOM 938 C CA . ALA A 1 116 ? 21.587 11.524 -28.405 1.00 75.62 116 ALA A CA 1
ATOM 939 C C . ALA A 1 116 ? 22.446 12.535 -29.195 1.00 75.62 116 ALA A C 1
ATOM 941 O O . ALA A 1 116 ? 22.777 13.630 -28.727 1.00 75.62 116 ALA A O 1
ATOM 942 N N . ARG A 1 117 ? 22.799 12.162 -30.427 1.00 74.88 117 ARG A N 1
ATOM 943 C CA . ARG A 1 117 ? 23.436 13.032 -31.425 1.00 74.88 117 ARG A CA 1
ATOM 944 C C . ARG A 1 117 ? 22.719 12.871 -32.752 1.00 74.88 117 ARG A C 1
ATOM 946 O O . ARG A 1 117 ? 22.327 11.760 -33.116 1.00 74.88 117 ARG A O 1
ATOM 953 N N . ASN A 1 118 ? 22.536 13.972 -33.470 1.00 75.81 118 ASN A N 1
ATOM 954 C CA . ASN A 1 118 ? 22.008 13.896 -34.826 1.00 75.81 118 ASN A CA 1
ATOM 955 C C . ASN A 1 118 ? 23.071 13.293 -35.745 1.00 75.81 118 ASN A C 1
ATOM 957 O O . ASN A 1 118 ? 24.261 13.534 -35.563 1.00 75.81 118 ASN A O 1
ATOM 961 N N . LYS A 1 119 ? 22.658 12.541 -36.772 1.00 78.94 119 LYS A N 1
ATOM 962 C CA . LYS A 1 119 ? 23.605 11.956 -37.735 1.00 78.94 119 LYS A CA 1
ATOM 963 C C . LYS A 1 119 ? 24.507 13.022 -38.375 1.00 78.94 119 LYS A C 1
ATOM 965 O O . LYS A 1 119 ? 25.699 12.798 -38.508 1.00 78.94 119 LYS A O 1
ATOM 970 N N . SER A 1 120 ? 23.950 14.201 -38.657 1.00 83.75 120 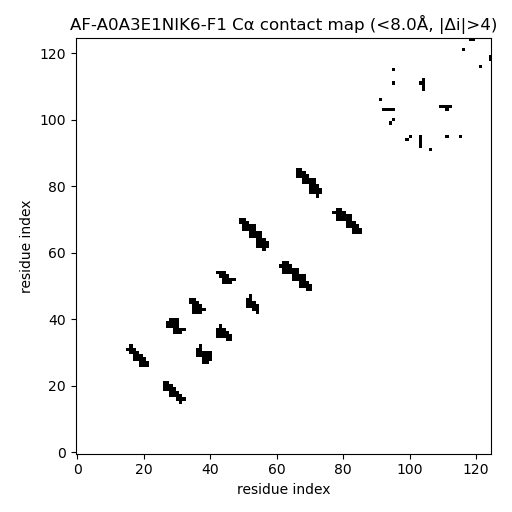SER A N 1
ATOM 971 C CA . SER A 1 120 ? 24.665 15.365 -39.198 1.00 83.75 120 SER A CA 1
ATOM 972 C C . SER A 1 120 ? 25.759 15.932 -38.285 1.00 83.75 120 SER A C 1
ATOM 974 O O . SER A 1 120 ? 26.544 16.765 -38.721 1.00 83.75 120 SER A O 1
ATOM 976 N N . GLU A 1 121 ? 25.787 15.542 -37.009 1.00 83.12 121 GLU A N 1
ATOM 977 C CA . GLU A 1 121 ? 26.801 15.957 -36.033 1.00 83.12 121 GLU A CA 1
ATOM 978 C C . GLU A 1 121 ? 27.971 14.959 -35.961 1.00 83.12 121 GLU A C 1
ATOM 980 O O . GLU A 1 121 ? 28.935 15.200 -35.235 1.00 83.12 121 GLU A O 1
ATOM 985 N N . ILE A 1 122 ? 27.900 13.838 -36.692 1.00 81.94 122 ILE A N 1
ATOM 986 C CA . ILE A 1 122 ? 28.917 12.786 -36.697 1.00 81.94 122 ILE A CA 1
ATOM 987 C C . ILE A 1 122 ? 29.807 12.973 -37.935 1.00 81.94 122 ILE A C 1
ATOM 989 O O . ILE A 1 122 ? 29.321 12.841 -39.057 1.00 81.94 122 ILE A O 1
ATOM 993 N N . PRO A 1 123 ? 31.116 13.247 -37.777 1.00 87.06 123 PRO A N 1
ATOM 994 C CA . PRO A 1 123 ? 32.022 13.355 -38.914 1.00 87.06 123 PRO A CA 1
ATOM 995 C C . PRO A 1 123 ? 31.985 12.088 -39.776 1.00 87.06 123 PRO A C 1
ATOM 997 O O . PRO A 1 123 ? 32.094 10.981 -39.248 1.00 87.06 123 PRO A O 1
ATOM 1000 N N . TRP A 1 124 ? 31.886 12.276 -41.095 1.00 79.56 124 TRP A N 1
ATOM 1001 C CA . TRP A 1 124 ? 31.822 11.217 -42.117 1.00 79.56 124 TRP A CA 1
ATOM 1002 C C . TRP A 1 124 ? 30.485 10.461 -42.241 1.00 79.56 124 TRP A C 1
ATOM 1004 O O . TRP A 1 124 ? 30.427 9.480 -42.984 1.00 79.56 124 TRP A O 1
ATOM 1014 N N . PHE A 1 125 ? 29.415 10.936 -41.593 1.00 69.31 125 PHE A N 1
ATOM 1015 C CA . PHE A 1 125 ? 28.032 10.469 -41.767 1.00 69.31 125 PHE A CA 1
ATOM 1016 C C . PHE A 1 125 ? 27.079 11.609 -42.138 1.00 69.31 125 PHE A C 1
ATOM 1018 O O . PHE A 1 125 ? 26.023 11.277 -42.734 1.00 69.31 125 PHE A O 1
#

Solvent-accessible surface area (backbone atoms only — not comparable to full-atom values): 8118 Å² total; per-residue (Å²): 136,86,83,82,84,82,76,82,84,77,84,77,87,76,81,76,49,69,47,78,49,75,61,89,92,48,72,50,40,35,41,41,59,84,63,35,37,25,48,73,92,37,77,46,37,31,63,52,99,58,35,35,39,36,58,36,56,49,99,86,66,50,78,74,52,72,29,48,37,37,48,46,52,49,99,86,66,50,75,77,46,78,49,64,69,66,83,78,87,85,84,90,70,82,84,80,44,82,95,48,38,71,63,37,26,63,78,48,76,57,51,54,70,76,77,58,76,59,61,88,76,41,90,98,96